Protein AF-A0A7W0LCB8-F1 (afdb_monomer_lite)

Secondary structure (DSSP, 8-state):
-HHHHHHHHHHHHHHHTT-----PPSSHHHHHHHHHHHH-GGGHHHHHHHHHHHHHHHHHHGGG--

Foldseek 3Di:
DLVLLLCLVCVVLCVVLVDDRPHRDPPSLVVSLVVLCVVPVVCSVVVSVVSNVVSVVCSVCSVVVD

Structure (mmCIF, N/CA/C/O backbone):
data_AF-A0A7W0LCB8-F1
#
_entry.id   AF-A0A7W0LCB8-F1
#
loop_
_atom_site.group_PDB
_atom_site.id
_atom_site.type_symbol
_atom_site.label_atom_id
_atom_site.label_alt_id
_atom_site.label_comp_id
_atom_site.label_asym_id
_atom_site.label_entity_id
_atom_site.label_seq_id
_atom_site.pdbx_PDB_ins_code
_atom_site.Cartn_x
_atom_site.Cartn_y
_atom_site.Cartn_z
_atom_site.occupancy
_atom_site.B_iso_or_equiv
_atom_site.auth_seq_id
_atom_site.auth_comp_id
_atom_site.auth_asym_id
_atom_site.auth_atom_id
_atom_site.pdbx_PDB_model_num
ATOM 1 N N . THR A 1 1 ? -0.305 -10.038 -5.124 1.00 88.00 1 THR A N 1
ATOM 2 C CA . THR A 1 1 ? -0.537 -8.878 -6.017 1.00 88.00 1 THR A CA 1
ATOM 3 C C . THR A 1 1 ? 0.132 -7.644 -5.425 1.00 88.00 1 THR A C 1
ATOM 5 O O . THR A 1 1 ? 0.394 -7.651 -4.225 1.00 88.00 1 THR A O 1
ATOM 8 N N . GLU A 1 2 ? 0.408 -6.596 -6.218 1.00 93.44 2 GLU A N 1
ATOM 9 C CA . GLU A 1 2 ? 0.976 -5.318 -5.722 1.00 93.44 2 GLU A CA 1
ATOM 10 C C . GLU A 1 2 ? 0.125 -4.727 -4.581 1.00 93.44 2 GLU A C 1
ATOM 12 O O . GLU A 1 2 ? 0.652 -4.332 -3.545 1.00 93.44 2 GLU A O 1
ATOM 17 N N . ALA A 1 3 ? -1.206 -4.772 -4.723 1.00 93.12 3 ALA A N 1
ATOM 18 C 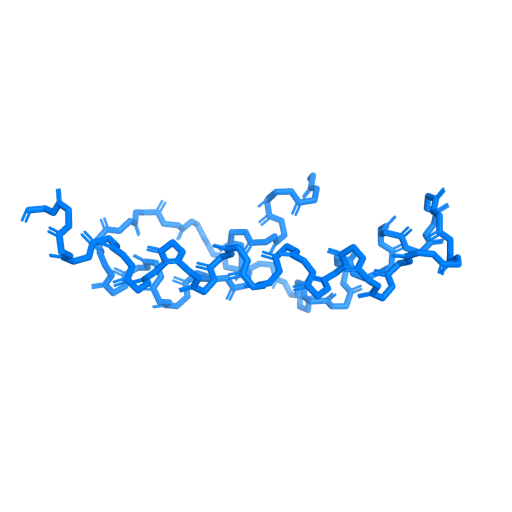CA . ALA A 1 3 ? -2.150 -4.300 -3.710 1.00 93.12 3 ALA A CA 1
ATOM 19 C C . ALA A 1 3 ? -2.053 -5.066 -2.378 1.00 93.12 3 ALA A C 1
ATOM 21 O O . ALA A 1 3 ? -2.120 -4.454 -1.317 1.00 93.12 3 ALA A O 1
ATOM 22 N N . ALA A 1 4 ? -1.853 -6.389 -2.414 1.00 94.31 4 ALA A N 1
ATOM 23 C CA . ALA A 1 4 ? -1.695 -7.190 -1.198 1.00 94.31 4 ALA A CA 1
ATOM 24 C C . ALA A 1 4 ? -0.394 -6.853 -0.450 1.00 94.31 4 ALA A C 1
ATOM 26 O O . ALA A 1 4 ? -0.380 -6.808 0.778 1.00 94.31 4 ALA A O 1
ATOM 27 N N . LEU A 1 5 ? 0.691 -6.576 -1.182 1.00 95.94 5 LEU A N 1
ATOM 28 C CA . LEU A 1 5 ? 1.948 -6.124 -0.584 1.00 95.94 5 LEU A CA 1
ATOM 29 C C . LEU A 1 5 ? 1.790 -4.723 0.014 1.00 95.94 5 LEU A C 1
ATOM 31 O O . LEU A 1 5 ? 2.219 -4.499 1.139 1.00 95.94 5 LEU A O 1
ATOM 35 N N . LEU A 1 6 ? 1.093 -3.813 -0.673 1.00 96.25 6 LEU A N 1
ATOM 36 C CA . LEU A 1 6 ? 0.800 -2.480 -0.146 1.00 96.25 6 LEU A CA 1
ATOM 37 C C . LEU A 1 6 ? -0.065 -2.526 1.126 1.00 96.25 6 LEU A C 1
ATOM 39 O O . LEU A 1 6 ? 0.250 -1.856 2.105 1.00 96.25 6 LEU A O 1
ATOM 43 N N . ALA A 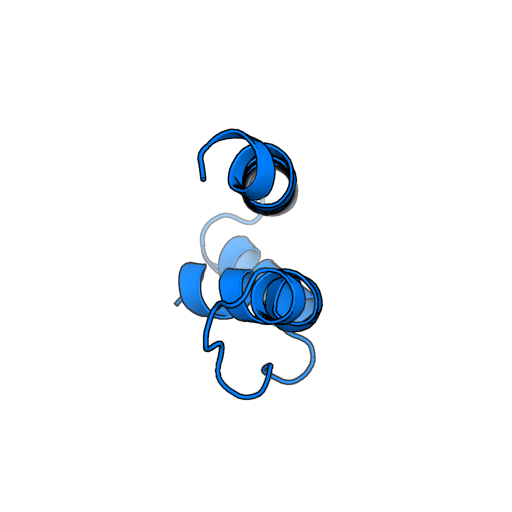1 7 ? -1.112 -3.355 1.148 1.00 95.12 7 ALA A N 1
ATOM 44 C CA . ALA A 1 7 ? -1.928 -3.573 2.343 1.00 95.12 7 ALA A CA 1
ATOM 45 C C . ALA A 1 7 ? -1.103 -4.164 3.497 1.00 95.12 7 ALA A C 1
ATOM 47 O O . ALA A 1 7 ? -1.278 -3.776 4.649 1.00 95.12 7 ALA A O 1
ATOM 48 N N . SER A 1 8 ? -0.155 -5.052 3.186 1.00 96.12 8 SER A N 1
ATOM 49 C CA . SER A 1 8 ? 0.782 -5.600 4.166 1.00 96.12 8 SER A CA 1
ATOM 50 C C . SER A 1 8 ? 1.751 -4.555 4.724 1.00 96.12 8 SER A C 1
ATOM 52 O O . SER A 1 8 ? 2.074 -4.628 5.906 1.00 96.12 8 SER A O 1
ATOM 54 N N . ILE A 1 9 ? 2.210 -3.594 3.913 1.00 95.81 9 ILE A N 1
ATOM 55 C CA . ILE A 1 9 ? 3.037 -2.460 4.372 1.00 95.81 9 ILE A CA 1
ATOM 56 C C . ILE A 1 9 ? 2.236 -1.605 5.366 1.00 95.81 9 ILE A C 1
ATOM 58 O O . ILE A 1 9 ? 2.722 -1.280 6.446 1.00 95.81 9 ILE A O 1
ATOM 62 N N . GLY A 1 10 ? 0.977 -1.300 5.040 1.00 96.06 10 GLY A N 1
ATOM 63 C CA . GLY A 1 10 ? 0.077 -0.522 5.901 1.00 96.06 10 GLY A CA 1
ATOM 64 C C . GLY A 1 10 ? -0.512 -1.289 7.086 1.00 96.06 10 GLY A C 1
ATOM 65 O O . GLY A 1 10 ? -1.179 -0.687 7.929 1.00 96.06 10 GLY A O 1
ATOM 66 N N . ALA A 1 11 ? -0.286 -2.604 7.191 1.00 95.38 11 ALA A N 1
ATOM 67 C CA . ALA A 1 11 ? -0.991 -3.471 8.136 1.00 95.38 11 ALA A CA 1
ATOM 68 C C . ALA A 1 11 ? -0.978 -2.963 9.593 1.00 95.38 11 ALA A C 1
ATOM 70 O O . ALA A 1 11 ? -2.045 -2.955 10.213 1.00 95.38 11 ALA A O 1
ATOM 71 N N . PRO A 1 12 ? 0.147 -2.480 10.165 1.00 93.50 12 PRO A N 1
ATOM 72 C CA . PRO A 1 12 ? 0.155 -1.985 11.542 1.00 93.50 12 PRO A CA 1
ATOM 73 C C . PRO A 1 12 ? -0.789 -0.798 11.767 1.00 93.50 12 PRO A C 1
ATOM 75 O O . PRO A 1 12 ? -1.417 -0.699 12.821 1.00 93.50 12 PRO A O 1
ATOM 78 N N . ARG A 1 13 ? -0.897 0.111 10.793 1.00 94.06 13 ARG A N 1
ATOM 79 C CA . ARG A 1 13 ? -1.709 1.326 10.911 1.00 94.06 13 ARG A CA 1
ATOM 80 C C . ARG A 1 13 ? -3.157 1.078 10.520 1.00 94.06 13 ARG A C 1
ATOM 82 O O . ARG A 1 13 ? -4.045 1.513 11.244 1.00 94.06 13 ARG A O 1
ATOM 89 N N . LEU A 1 14 ? -3.396 0.303 9.467 1.00 95.06 14 LEU A N 1
ATOM 90 C CA . LEU A 1 14 ? -4.731 -0.149 9.076 1.00 95.06 14 LEU A CA 1
ATOM 91 C C . LEU A 1 14 ? -5.424 -0.918 10.213 1.00 95.06 14 LEU A C 1
ATOM 93 O O . LEU A 1 14 ? -6.576 -0.631 10.526 1.00 95.06 14 LEU A O 1
ATOM 97 N N . ARG A 1 15 ? -4.709 -1.801 10.922 1.00 94.94 15 ARG A N 1
ATOM 98 C CA . ARG A 1 15 ? -5.261 -2.486 12.105 1.00 94.94 15 ARG A CA 1
ATOM 99 C C . ARG A 1 15 ? -5.656 -1.527 13.223 1.00 94.94 15 ARG A C 1
ATOM 101 O O . ARG A 1 15 ? -6.713 -1.689 13.819 1.00 94.94 15 ARG A O 1
ATOM 108 N N . ARG A 1 16 ? -4.852 -0.488 13.482 1.00 93.62 16 ARG A N 1
ATOM 109 C CA . ARG A 1 16 ? -5.203 0.563 14.460 1.00 93.62 16 ARG A CA 1
ATOM 110 C C . ARG A 1 16 ? -6.445 1.356 14.053 1.00 93.62 16 ARG A C 1
ATOM 112 O O . ARG A 1 16 ? -7.132 1.878 14.920 1.00 93.62 16 ARG A O 1
ATOM 119 N N . LEU A 1 17 ? -6.728 1.441 12.754 1.00 94.38 17 LEU A N 1
ATOM 120 C CA . LEU A 1 17 ? -7.930 2.072 12.206 1.00 94.38 17 LEU A CA 1
ATOM 121 C C . LEU A 1 17 ? -9.158 1.138 12.194 1.00 94.38 17 LEU A C 1
ATOM 123 O O . LEU A 1 17 ? -10.230 1.566 11.773 1.00 94.38 17 LEU A O 1
ATOM 127 N N . GLY A 1 18 ? -9.018 -0.108 12.665 1.00 94.75 18 GLY A N 1
ATOM 128 C CA . GLY A 1 18 ? -10.102 -1.089 12.762 1.00 94.75 18 GLY A CA 1
ATOM 129 C C . GLY A 1 18 ? -10.250 -2.013 11.551 1.00 94.75 18 GLY A C 1
ATOM 130 O O . GLY A 1 18 ? -11.227 -2.753 11.482 1.00 94.75 18 GLY A O 1
ATOM 131 N N . PHE A 1 19 ? -9.309 -1.995 10.600 1.00 94.00 19 PHE A N 1
ATOM 132 C CA . PHE A 1 19 ? -9.318 -2.939 9.482 1.00 94.00 19 PHE A CA 1
ATOM 133 C C . PHE A 1 19 ? -8.734 -4.290 9.889 1.00 94.00 19 PHE A C 1
ATOM 135 O O . PHE A 1 19 ? -7.638 -4.357 10.455 1.00 94.00 19 PHE A O 1
ATOM 142 N N . ASP A 1 20 ? -9.421 -5.369 9.517 1.00 93.62 20 ASP A N 1
ATOM 143 C CA . ASP A 1 20 ? -8.871 -6.716 9.624 1.00 93.62 20 ASP A CA 1
ATOM 144 C C . ASP A 1 20 ? -7.893 -6.972 8.470 1.00 93.62 20 ASP A C 1
ATOM 146 O O . ASP A 1 20 ? -8.276 -7.263 7.335 1.00 93.62 20 ASP A O 1
ATOM 150 N N . VAL A 1 21 ? -6.605 -6.778 8.753 1.00 92.19 21 VAL A N 1
ATOM 151 C CA . VAL A 1 21 ? -5.521 -7.076 7.816 1.00 92.19 21 VAL A CA 1
ATOM 152 C C . VAL A 1 21 ? -4.818 -8.346 8.292 1.00 92.19 21 VAL A C 1
ATOM 154 O O . VAL A 1 21 ? -4.313 -8.347 9.422 1.00 92.19 21 VAL A O 1
ATOM 157 N N . PRO A 1 22 ? -4.715 -9.398 7.458 1.00 86.12 22 PRO A N 1
ATOM 158 C CA . PRO A 1 22 ? -3.970 -10.616 7.777 1.00 86.12 22 PRO A CA 1
ATOM 159 C C . PRO A 1 22 ? -2.496 -10.346 8.093 1.00 86.12 22 PRO A C 1
ATOM 161 O O . PRO A 1 22 ? -1.979 -9.255 7.844 1.00 86.12 22 PRO A O 1
ATOM 164 N N . SER A 1 23 ? -1.806 -11.330 8.676 1.00 85.31 23 SER A N 1
ATOM 165 C CA . SER A 1 23 ? -0.380 -11.244 9.026 1.00 85.31 23 SER A CA 1
ATOM 166 C C . SER A 1 23 ? 0.447 -10.632 7.889 1.00 85.31 23 SER A C 1
ATOM 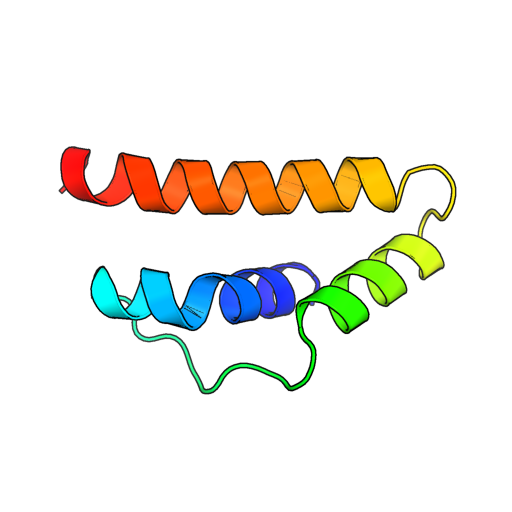168 O O . SER A 1 23 ? 0.323 -11.090 6.750 1.00 85.31 23 SER A O 1
ATOM 170 N N . PRO A 1 24 ? 1.267 -9.598 8.164 1.00 88.25 24 PRO A N 1
ATOM 171 C CA . PRO A 1 24 ? 2.060 -8.976 7.119 1.00 88.25 24 PRO A CA 1
ATOM 172 C C . PRO A 1 24 ? 3.028 -9.999 6.517 1.00 88.25 24 PRO A C 1
ATOM 174 O O . PRO A 1 24 ? 3.588 -10.838 7.224 1.00 88.25 24 PRO A O 1
ATOM 177 N N . PHE A 1 25 ? 3.226 -9.924 5.203 1.00 93.00 25 PHE A N 1
ATOM 178 C CA . PHE A 1 25 ? 4.286 -10.664 4.531 1.00 93.00 25 PHE A CA 1
ATOM 179 C C . PHE A 1 25 ? 5.647 -10.238 5.086 1.00 93.00 25 PHE A C 1
ATOM 181 O O . PHE A 1 25 ? 5.818 -9.093 5.502 1.00 93.00 25 PHE A O 1
ATOM 188 N N . MET A 1 26 ? 6.628 -11.140 5.035 1.00 93.25 26 MET A N 1
ATOM 189 C CA . MET A 1 26 ? 8.023 -10.768 5.277 1.00 93.25 26 MET A CA 1
ATOM 190 C C . MET A 1 26 ? 8.511 -9.835 4.164 1.00 93.25 26 MET A C 1
ATOM 192 O O . MET A 1 26 ? 8.233 -10.083 2.986 1.00 93.25 26 MET A O 1
ATOM 196 N N . ASP A 1 27 ? 9.209 -8.769 4.555 1.00 94.19 27 ASP A N 1
ATOM 197 C CA . ASP A 1 27 ? 9.802 -7.751 3.678 1.00 94.19 27 ASP A CA 1
ATOM 198 C C . ASP A 1 27 ? 8.859 -7.246 2.566 1.00 94.19 27 ASP A C 1
ATOM 200 O O . ASP A 1 27 ? 9.192 -7.297 1.373 1.00 94.19 27 ASP A O 1
ATOM 204 N N . PRO A 1 28 ? 7.649 -6.763 2.915 1.00 95.00 28 PRO A N 1
ATOM 205 C CA . PRO A 1 28 ? 6.622 -6.458 1.927 1.00 95.00 28 PRO A CA 1
ATOM 206 C C . PRO A 1 28 ? 7.019 -5.269 1.038 1.00 95.00 28 PRO A C 1
ATOM 208 O O . PRO A 1 28 ? 6.674 -5.261 -0.143 1.00 95.00 28 PRO A O 1
ATOM 211 N N . GLU A 1 29 ? 7.801 -4.317 1.564 1.00 95.62 29 GLU A N 1
ATOM 212 C CA . GLU A 1 29 ? 8.371 -3.194 0.804 1.00 95.62 29 GLU A CA 1
ATOM 213 C C . GLU A 1 29 ? 9.337 -3.672 -0.280 1.00 95.62 29 GLU A C 1
ATOM 215 O O . GLU A 1 29 ? 9.176 -3.324 -1.451 1.00 95.62 29 GLU A O 1
ATOM 220 N N . HIS A 1 30 ? 10.299 -4.526 0.086 1.00 96.56 30 HIS A N 1
ATOM 221 C CA . HIS A 1 30 ? 11.276 -5.062 -0.858 1.00 96.56 30 HIS A CA 1
ATOM 222 C C . HIS A 1 30 ? 10.572 -5.880 -1.941 1.00 96.56 30 HIS A C 1
ATOM 224 O O . HIS A 1 30 ? 10.806 -5.679 -3.130 1.00 96.56 30 HIS A O 1
ATOM 230 N N . ARG A 1 31 ? 9.639 -6.756 -1.546 1.00 96.12 31 ARG A N 1
ATOM 231 C CA . ARG A 1 31 ? 8.844 -7.552 -2.490 1.00 96.12 31 ARG A CA 1
ATOM 232 C C . ARG A 1 31 ? 8.028 -6.682 -3.441 1.00 96.12 31 ARG A C 1
ATOM 234 O O . ARG A 1 31 ? 7.949 -7.003 -4.628 1.00 96.12 31 ARG A O 1
ATOM 241 N N . LEU A 1 32 ? 7.428 -5.596 -2.945 1.00 96.50 32 LEU A N 1
ATOM 242 C CA . LEU A 1 32 ? 6.680 -4.656 -3.780 1.00 96.50 32 LEU A CA 1
ATOM 243 C C . LEU A 1 32 ? 7.613 -3.991 -4.789 1.00 96.50 32 LEU A C 1
ATOM 245 O O . LEU A 1 32 ? 7.314 -3.990 -5.982 1.00 96.50 32 LEU A O 1
ATOM 249 N N . TYR A 1 33 ? 8.761 -3.494 -4.331 1.00 96.50 33 TYR A N 1
ATOM 250 C CA . T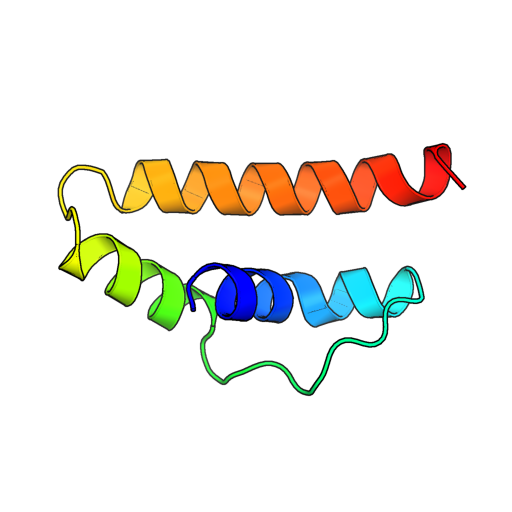YR A 1 33 ? 9.754 -2.878 -5.201 1.00 96.50 33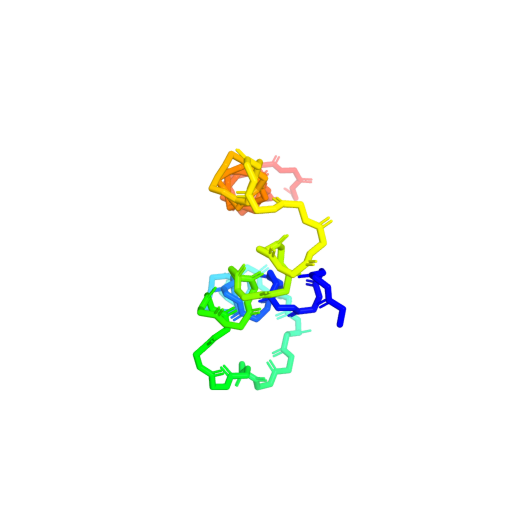 TYR A CA 1
ATOM 251 C C . TYR A 1 33 ? 10.255 -3.851 -6.274 1.00 96.50 33 TYR A C 1
ATOM 253 O O . TYR A 1 33 ? 10.233 -3.513 -7.454 1.00 96.50 33 TYR A O 1
ATOM 261 N N . SER A 1 34 ? 10.619 -5.085 -5.910 1.00 96.31 34 SER A N 1
ATOM 262 C CA . SER A 1 34 ? 11.045 -6.108 -6.874 1.00 96.31 34 SER A CA 1
ATOM 263 C C . SER A 1 34 ? 9.955 -6.445 -7.895 1.00 96.31 34 SER A C 1
ATOM 265 O O . SER A 1 34 ? 10.264 -6.665 -9.066 1.00 96.31 34 SER A O 1
ATOM 267 N N . CYS A 1 35 ? 8.682 -6.478 -7.480 1.00 95.38 35 CYS A N 1
ATOM 268 C CA . CYS A 1 35 ? 7.555 -6.708 -8.387 1.00 95.38 35 CYS A CA 1
ATOM 269 C C . CYS A 1 35 ? 7.417 -5.567 -9.406 1.00 95.38 35 CYS A C 1
ATOM 271 O O . CYS A 1 35 ? 7.284 -5.820 -10.603 1.00 95.38 35 CYS A O 1
ATOM 273 N N . LEU A 1 36 ? 7.508 -4.316 -8.944 1.00 96.31 36 LEU A N 1
ATOM 274 C CA . LEU A 1 36 ? 7.437 -3.127 -9.796 1.00 96.31 36 LEU A CA 1
ATOM 275 C C . LEU A 1 36 ? 8.639 -3.040 -10.745 1.00 96.31 36 LEU A C 1
ATOM 277 O O . LEU A 1 36 ? 8.464 -2.806 -11.940 1.00 96.31 36 LEU A O 1
ATOM 281 N N . ALA A 1 37 ? 9.843 -3.300 -10.233 1.00 96.06 37 ALA A N 1
ATOM 282 C CA . ALA A 1 37 ? 11.085 -3.291 -10.999 1.00 96.06 37 ALA A CA 1
ATOM 283 C C . ALA A 1 37 ? 11.115 -4.363 -12.090 1.00 96.06 37 ALA A C 1
ATOM 285 O O . ALA A 1 37 ? 11.660 -4.125 -13.163 1.00 96.06 37 ALA A O 1
ATOM 286 N N . ARG A 1 38 ? 10.480 -5.517 -11.857 1.00 95.44 38 ARG A N 1
ATOM 287 C CA . ARG A 1 38 ? 10.352 -6.566 -12.874 1.00 95.44 38 ARG A CA 1
ATOM 288 C C . ARG A 1 38 ? 9.454 -6.150 -14.039 1.00 95.44 38 ARG A C 1
ATOM 290 O O . ARG A 1 38 ? 9.684 -6.591 -15.157 1.00 95.44 38 ARG A O 1
ATOM 297 N N . SER A 1 39 ? 8.427 -5.343 -13.778 1.00 91.62 39 SER A N 1
ATOM 298 C CA . SER A 1 39 ? 7.468 -4.917 -14.802 1.00 91.62 39 SER A CA 1
ATOM 299 C C . SER A 1 39 ? 7.915 -3.666 -15.557 1.00 91.62 39 SER A C 1
ATOM 301 O O . SER A 1 39 ? 7.650 -3.568 -16.750 1.00 91.62 39 SER A O 1
ATOM 303 N N . ALA A 1 40 ? 8.516 -2.695 -14.868 1.00 90.31 40 ALA A N 1
ATOM 304 C CA . ALA A 1 40 ? 8.928 -1.422 -15.453 1.00 90.31 40 ALA A CA 1
ATOM 305 C C . ALA A 1 40 ? 10.041 -0.785 -14.596 1.00 90.31 40 ALA A C 1
ATOM 307 O O . ALA A 1 40 ? 9.743 0.074 -13.758 1.00 90.31 40 ALA A O 1
ATOM 308 N N . PRO A 1 41 ? 11.310 -1.197 -14.771 1.00 89.75 41 PRO A N 1
ATOM 309 C CA . PRO A 1 41 ? 12.418 -0.786 -13.905 1.00 89.75 41 PRO A CA 1
ATOM 310 C C . PRO A 1 41 ? 12.601 0.735 -13.854 1.00 89.75 41 PRO A C 1
ATOM 312 O O . PRO A 1 41 ? 12.718 1.289 -12.762 1.00 89.75 41 PRO A O 1
ATOM 315 N N . ASP A 1 42 ? 12.486 1.420 -14.996 1.00 94.62 42 ASP A N 1
ATOM 316 C CA . ASP A 1 42 ? 12.665 2.878 -15.101 1.00 94.62 42 ASP A CA 1
ATOM 317 C C . ASP A 1 42 ? 11.631 3.682 -14.296 1.00 94.62 42 ASP A C 1
ATOM 319 O O . ASP A 1 42 ? 11.867 4.826 -13.913 1.00 94.62 42 ASP A O 1
ATOM 323 N N . THR A 1 43 ? 10.472 3.081 -14.002 1.00 94.88 43 THR A N 1
ATOM 324 C CA . THR A 1 43 ? 9.382 3.729 -13.251 1.00 94.88 43 THR A CA 1
ATOM 325 C C . THR A 1 43 ? 9.126 3.084 -11.893 1.00 94.88 43 THR A C 1
ATOM 327 O O . THR A 1 43 ? 8.222 3.503 -11.170 1.00 94.88 43 THR A O 1
ATOM 330 N N . ALA A 1 44 ? 9.910 2.078 -11.501 1.00 94.75 44 ALA A N 1
ATOM 331 C CA . ALA A 1 44 ? 9.648 1.295 -10.298 1.00 94.75 44 ALA A CA 1
ATOM 332 C C . ALA A 1 44 ? 9.632 2.170 -9.042 1.00 94.75 44 ALA A C 1
ATOM 334 O O . ALA A 1 44 ? 8.716 2.078 -8.225 1.00 94.75 44 ALA A O 1
ATOM 335 N N . HIS A 1 45 ? 10.603 3.078 -8.932 1.00 95.12 45 HIS A N 1
ATOM 336 C CA . HIS A 1 45 ? 10.709 3.991 -7.802 1.00 95.12 45 HIS A CA 1
ATOM 337 C C . HIS A 1 45 ? 9.544 4.994 -7.745 1.00 95.12 45 HIS A C 1
ATOM 339 O O . HIS A 1 45 ? 8.950 5.202 -6.687 1.00 95.12 45 HIS A O 1
ATOM 345 N N . SER A 1 46 ? 9.160 5.592 -8.880 1.00 96.94 46 SER A N 1
ATOM 346 C CA . SER A 1 46 ? 8.045 6.548 -8.927 1.00 96.94 46 SER A CA 1
ATOM 347 C C . SER A 1 46 ? 6.697 5.870 -8.660 1.00 96.94 46 SER A C 1
ATOM 349 O O . SER A 1 46 ? 5.888 6.400 -7.895 1.00 96.94 46 SER A O 1
ATOM 351 N N . ARG A 1 47 ? 6.477 4.664 -9.203 1.00 96.69 47 ARG A N 1
ATOM 352 C CA . ARG A 1 47 ? 5.295 3.836 -8.918 1.00 96.69 47 ARG A CA 1
ATOM 353 C C . ARG A 1 47 ? 5.226 3.441 -7.446 1.00 96.69 47 ARG A C 1
ATOM 355 O O . ARG A 1 47 ? 4.173 3.611 -6.835 1.00 96.69 47 ARG A O 1
ATOM 362 N N . TYR A 1 48 ? 6.337 2.983 -6.869 1.00 97.19 48 TYR A N 1
ATOM 363 C CA . TYR A 1 48 ? 6.431 2.654 -5.445 1.00 97.19 48 TYR A CA 1
ATOM 364 C C . TYR A 1 48 ? 6.032 3.852 -4.577 1.00 97.19 48 TYR A C 1
ATOM 366 O O . TYR A 1 48 ? 5.098 3.764 -3.779 1.00 97.19 48 TYR A O 1
ATOM 374 N N . ASN A 1 49 ? 6.665 5.006 -4.806 1.00 97.12 49 ASN A N 1
ATOM 375 C CA . ASN A 1 49 ? 6.385 6.228 -4.056 1.00 97.12 49 ASN A CA 1
ATOM 376 C C . ASN A 1 49 ? 4.926 6.678 -4.199 1.00 97.12 49 ASN A C 1
ATOM 378 O O . ASN A 1 49 ? 4.323 7.127 -3.226 1.00 97.12 49 ASN A O 1
ATOM 382 N N . SER A 1 50 ? 4.343 6.551 -5.393 1.00 97.50 50 SER A N 1
ATOM 383 C CA . SER A 1 50 ? 2.938 6.887 -5.637 1.00 97.50 50 SER A CA 1
ATOM 384 C C . SER A 1 50 ? 1.989 5.995 -4.827 1.00 97.50 50 SER A C 1
ATOM 386 O O . SER A 1 50 ? 1.087 6.498 -4.152 1.00 97.50 50 SER A O 1
ATOM 388 N N . LEU A 1 51 ? 2.234 4.681 -4.809 1.00 97.00 51 LEU A N 1
ATOM 389 C CA . LEU A 1 51 ? 1.438 3.723 -4.038 1.00 97.00 51 LEU A CA 1
ATOM 390 C C . LEU A 1 51 ? 1.541 3.969 -2.529 1.00 97.00 51 LEU A C 1
ATOM 392 O O . LEU A 1 51 ? 0.517 4.015 -1.848 1.00 97.00 51 LEU A O 1
ATOM 396 N N . VAL A 1 52 ? 2.752 4.196 -2.013 1.00 96.50 52 VAL A N 1
ATOM 397 C CA . VAL A 1 52 ? 2.968 4.497 -0.589 1.00 96.50 52 VAL A CA 1
ATOM 398 C C . VAL A 1 52 ? 2.297 5.815 -0.196 1.00 96.50 52 VAL A C 1
ATOM 400 O O . VAL A 1 52 ? 1.602 5.874 0.817 1.00 96.50 52 VAL A O 1
ATOM 403 N N . ARG A 1 53 ? 2.417 6.872 -1.011 1.00 97.81 53 ARG A N 1
ATOM 404 C CA . ARG A 1 53 ? 1.723 8.149 -0.759 1.00 97.81 53 ARG A CA 1
ATOM 405 C C . ARG A 1 53 ? 0.208 7.980 -0.742 1.00 97.81 53 ARG A C 1
ATOM 407 O O . ARG A 1 53 ? -0.453 8.563 0.115 1.00 97.81 53 ARG A O 1
ATOM 414 N N . ARG A 1 54 ? -0.343 7.171 -1.652 1.00 97.56 54 ARG A N 1
ATOM 415 C CA . ARG A 1 54 ? -1.777 6.862 -1.691 1.00 97.56 54 ARG A CA 1
ATOM 416 C C . ARG A 1 54 ? -2.232 6.123 -0.432 1.00 97.56 54 ARG A C 1
ATOM 418 O O . ARG A 1 54 ? -3.258 6.495 0.130 1.00 97.56 54 ARG A O 1
ATOM 425 N N . LEU A 1 55 ? -1.463 5.136 0.032 1.00 96.88 55 LEU A N 1
ATOM 426 C CA . LEU A 1 55 ? -1.727 4.424 1.286 1.00 96.88 55 LEU A CA 1
ATOM 427 C C . LEU A 1 55 ? -1.741 5.389 2.481 1.00 96.88 55 LEU A C 1
ATOM 429 O O . LEU A 1 55 ? -2.725 5.448 3.211 1.00 96.88 55 LEU A O 1
ATOM 433 N N . VAL A 1 56 ? -0.700 6.210 2.633 1.00 96.62 56 VAL A N 1
ATOM 434 C CA . VAL A 1 56 ? -0.613 7.187 3.732 1.00 96.62 56 VAL A CA 1
ATOM 435 C C . VAL A 1 56 ? -1.747 8.216 3.665 1.00 96.62 56 VAL A C 1
ATOM 437 O O . VAL A 1 56 ? -2.298 8.603 4.695 1.00 96.62 56 VAL A O 1
ATOM 440 N N . SER A 1 57 ? -2.119 8.667 2.464 1.00 97.12 57 SER A N 1
ATOM 441 C CA . SER A 1 57 ? -3.260 9.567 2.273 1.00 97.12 57 SER A CA 1
ATOM 442 C C . SER A 1 57 ? -4.566 8.921 2.733 1.00 97.12 57 SER A C 1
ATOM 444 O O . SER A 1 57 ? -5.355 9.573 3.412 1.00 97.12 57 SER A O 1
ATOM 446 N N . PHE A 1 58 ? -4.782 7.647 2.399 1.00 95.88 58 PHE A N 1
ATOM 447 C CA . PHE A 1 58 ? -5.952 6.891 2.839 1.00 95.88 58 PHE A CA 1
ATOM 448 C C . PHE A 1 58 ? -6.002 6.771 4.368 1.00 95.88 58 PHE A C 1
ATOM 450 O O . PHE A 1 58 ? -7.002 7.133 4.981 1.00 95.88 58 PHE A O 1
ATOM 457 N N . GLU A 1 59 ? -4.901 6.356 4.996 1.00 95.69 59 GLU A N 1
ATOM 458 C CA . GLU A 1 59 ? -4.804 6.208 6.455 1.00 95.69 59 GLU A CA 1
ATOM 459 C C . GLU A 1 59 ? -5.049 7.520 7.213 1.00 95.69 59 GLU A C 1
ATOM 461 O O . GLU A 1 59 ? -5.524 7.504 8.347 1.00 95.69 59 GLU A O 1
ATOM 466 N N . ARG A 1 60 ? -4.697 8.661 6.608 1.00 96.06 60 ARG A N 1
ATOM 467 C CA . ARG A 1 60 ? -4.929 9.996 7.178 1.00 96.06 60 ARG A CA 1
ATOM 468 C C . ARG A 1 60 ? -6.361 10.480 6.994 1.00 96.06 60 ARG A C 1
ATOM 470 O O . ARG A 1 60 ? -6.874 11.148 7.882 1.00 96.06 60 ARG A O 1
ATOM 477 N N . ALA A 1 61 ? -6.979 10.178 5.856 1.00 97.00 61 ALA A N 1
ATOM 478 C CA . ALA A 1 61 ? 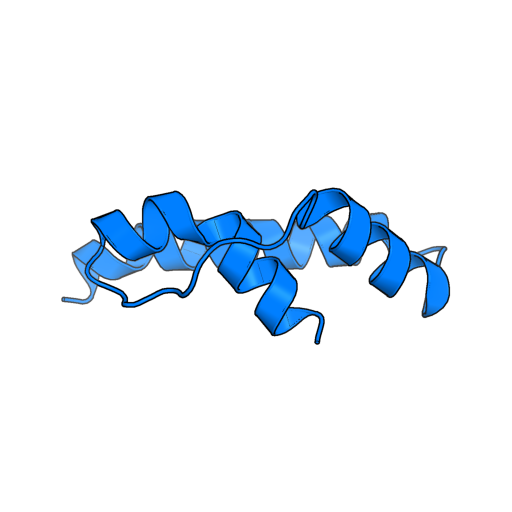-8.338 10.615 5.551 1.00 97.00 61 ALA A CA 1
ATOM 479 C C . ALA A 1 61 ? -9.402 9.764 6.260 1.00 97.00 61 ALA A C 1
ATOM 481 O O . ALA A 1 61 ? -10.467 10.279 6.588 1.00 97.00 61 ALA A O 1
ATOM 482 N N . TRP A 1 62 ? -9.112 8.484 6.519 1.00 95.75 62 TRP A N 1
ATOM 483 C CA . TRP A 1 62 ? -10.075 7.535 7.080 1.00 95.75 62 TRP A CA 1
ATOM 484 C C . TRP A 1 62 ? -10.750 8.005 8.380 1.00 95.75 62 TRP A C 1
ATOM 486 O O . TRP A 1 62 ? -11.977 7.964 8.436 1.00 95.75 62 TRP A O 1
ATOM 496 N N . PRO A 1 63 ? -10.026 8.515 9.398 1.00 92.38 63 PRO A N 1
ATOM 497 C CA . PRO A 1 63 ? -10.665 8.999 10.622 1.00 92.38 63 PRO A CA 1
ATOM 498 C C . PRO A 1 63 ? -11.611 10.187 10.413 1.00 92.38 63 PRO A C 1
ATOM 500 O O . PRO A 1 63 ? -12.530 10.354 11.201 1.00 92.38 63 PRO A O 1
ATOM 503 N N . CYS A 1 64 ? -11.389 11.013 9.384 1.00 94.38 64 CYS A N 1
ATOM 504 C CA . CYS A 1 64 ? -12.232 12.175 9.086 1.00 94.38 64 CYS A CA 1
ATOM 505 C C . CYS A 1 64 ? -13.486 11.812 8.280 1.00 94.38 64 CYS A C 1
ATOM 507 O O . CYS A 1 64 ? -14.433 12.588 8.244 1.00 94.38 64 CYS A O 1
ATOM 509 N N . ALA A 1 65 ? -13.462 10.676 7.580 1.00 90.62 65 ALA A N 1
ATOM 510 C CA . ALA A 1 65 ? -14.560 10.197 6.744 1.00 90.62 65 ALA A CA 1
ATOM 511 C C . ALA A 1 65 ? -15.516 9.244 7.485 1.00 90.62 65 ALA A C 1
ATOM 513 O O . ALA A 1 65 ? -16.476 8.767 6.880 1.00 90.62 65 ALA A O 1
ATOM 514 N N . ARG A 1 66 ? -15.225 8.932 8.753 1.00 74.25 66 ARG A N 1
ATOM 515 C CA . ARG A 1 66 ? -15.991 8.015 9.599 1.00 74.25 66 ARG A CA 1
ATOM 516 C C . ARG A 1 66 ? -16.893 8.761 10.573 1.00 74.25 66 ARG A C 1
ATOM 518 O O . ARG A 1 66 ? -16.464 9.823 11.068 1.00 74.25 66 ARG A O 1
#

Sequence (66 aa):
TEAALLASIGAPRLRRLGFDVPSPFMDPEHRLYSCLARSAPDTAHSRYNSLVRRLVSFERAWPCAR

pLDDT: mean 94.3, std 3.62, range [74.25, 97.81]

Radius of gyration: 12.51 Å; chains: 1; bounding box: 29×23×30 Å